Protein AF-A0A662VVH8-F1 (afdb_monomer_lite)

Radius of gyration: 17.34 Å; chains: 1; bounding box: 37×36×45 Å

Foldseek 3Di:
DPDCVVVVVVLVCCVVPPPPVVSVVVVVCCCVPVPVVVVVVLVVVVVPDPPVVSVVVVLCVLVVVVVCCCPVVVDDDDPVSVVVNVVSD

pLDDT: mean 85.57, std 12.24, range [41.84, 96.69]

Secondary structure (DSSP, 8-state):
---SHHHHHHHHHHHHHS--HHHHHHHHHIIIIIIIIHHHHHHHHHTTS-HHHHHHHHTTHHHHHHHHHHHHS-PPPPHHHHHHHHHH-

Structure (mmCIF, N/CA/C/O backbone):
data_AF-A0A662VVH8-F1
#
_entry.id   AF-A0A662VVH8-F1
#
loop_
_atom_site.group_PDB
_atom_site.id
_atom_site.type_symbol
_atom_site.label_atom_id
_atom_site.label_alt_id
_atom_site.label_comp_id
_atom_site.label_asym_id
_atom_site.label_entity_id
_atom_site.label_seq_id
_atom_site.pdbx_PDB_ins_code
_atom_site.Cartn_x
_atom_site.Cartn_y
_atom_site.Cartn_z
_atom_site.occupancy
_atom_site.B_iso_or_equiv
_atom_site.auth_seq_id
_atom_site.auth_comp_id
_atom_site.auth_asym_id
_atom_site.auth_atom_id
_atom_site.pdbx_PDB_model_num
ATOM 1 N N . MET A 1 1 ? -7.727 24.617 3.039 1.00 46.38 1 MET A N 1
ATOM 2 C CA . MET A 1 1 ? -7.011 23.347 3.277 1.00 46.38 1 MET A CA 1
ATOM 3 C C . MET A 1 1 ? -6.686 23.297 4.762 1.00 46.38 1 MET A C 1
ATOM 5 O O . MET A 1 1 ? -5.779 23.996 5.191 1.00 46.38 1 MET A O 1
ATOM 9 N N . TYR A 1 2 ? -7.507 22.627 5.575 1.00 41.84 2 TYR A N 1
ATOM 10 C CA . TYR A 1 2 ? -7.206 22.508 7.006 1.00 41.84 2 TYR A CA 1
ATOM 11 C C . TYR A 1 2 ? -5.893 21.733 7.154 1.00 41.84 2 TYR A C 1
ATOM 13 O O . TYR A 1 2 ? -5.741 20.688 6.518 1.00 41.84 2 TYR A O 1
ATOM 21 N N . PRO A 1 3 ? -4.924 22.239 7.926 1.00 49.78 3 PRO A N 1
ATOM 22 C CA . PRO A 1 3 ? -3.635 21.592 8.023 1.00 49.78 3 PRO A CA 1
ATOM 23 C C . PRO A 1 3 ? -3.825 20.301 8.826 1.00 49.78 3 PRO A C 1
ATOM 25 O O . PRO A 1 3 ? -4.320 20.337 9.947 1.00 49.78 3 PRO A O 1
ATOM 28 N N . ALA A 1 4 ? -3.402 19.157 8.285 1.00 57.88 4 ALA A N 1
ATOM 29 C CA . ALA A 1 4 ? -3.359 17.866 8.990 1.00 57.88 4 ALA A CA 1
ATOM 30 C C . ALA A 1 4 ? -2.386 17.857 10.202 1.00 57.88 4 ALA A C 1
ATOM 32 O O . ALA A 1 4 ? -2.206 16.846 10.882 1.00 57.88 4 ALA A O 1
ATOM 33 N N . PHE A 1 5 ? -1.768 19.003 10.496 1.00 60.25 5 PHE A N 1
ATOM 34 C CA . PHE A 1 5 ? -0.753 19.223 11.521 1.00 60.25 5 PHE A CA 1
ATOM 35 C C . PHE A 1 5 ? -1.160 18.877 12.967 1.00 60.25 5 PHE A C 1
ATOM 37 O O . PHE A 1 5 ? -0.334 18.278 13.658 1.00 60.25 5 PHE A O 1
ATOM 44 N N . PRO A 1 6 ? -2.378 19.174 13.475 1.00 58.53 6 PRO A N 1
ATOM 45 C CA . PRO A 1 6 ? -2.699 18.860 14.866 1.00 58.53 6 PRO A CA 1
ATOM 46 C C . PRO A 1 6 ? -2.940 17.355 15.090 1.00 58.53 6 PRO A C 1
ATOM 48 O O . PRO A 1 6 ? -2.707 16.859 16.193 1.00 58.53 6 PRO A O 1
ATOM 51 N N . PHE A 1 7 ? -3.333 16.606 14.052 1.00 61.22 7 PHE A N 1
ATOM 52 C CA . PHE A 1 7 ? -3.558 15.158 14.138 1.00 61.22 7 PHE A CA 1
ATOM 53 C C . PHE A 1 7 ? -2.246 14.361 14.143 1.00 61.22 7 PHE A C 1
ATOM 55 O O . PHE A 1 7 ? -2.116 13.414 14.918 1.00 61.22 7 PHE A O 1
ATOM 62 N N . SER A 1 8 ? -1.244 14.786 13.361 1.00 65.38 8 SER A N 1
ATOM 63 C CA . SER A 1 8 ? 0.079 14.141 13.326 1.00 65.38 8 SER A CA 1
ATOM 64 C C . SER A 1 8 ? 0.832 14.275 14.655 1.00 65.38 8 SER A C 1
ATOM 66 O O . SER A 1 8 ? 1.362 13.294 15.166 1.00 65.38 8 SER A O 1
ATOM 68 N N . ILE A 1 9 ? 0.807 15.456 15.287 1.00 70.25 9 ILE A N 1
ATOM 69 C CA . ILE A 1 9 ? 1.518 15.681 16.559 1.00 70.25 9 ILE A CA 1
ATOM 70 C C . ILE A 1 9 ? 0.888 14.870 17.699 1.00 70.25 9 ILE A C 1
ATOM 72 O O . ILE A 1 9 ? 1.606 14.304 18.522 1.00 70.25 9 ILE A O 1
ATOM 76 N N . SER A 1 10 ? -0.445 14.787 17.757 1.00 71.00 10 SER A N 1
ATOM 77 C CA . SER A 1 10 ? -1.140 13.992 18.779 1.00 71.00 10 SER A CA 1
ATOM 78 C C . SER A 1 10 ? -0.894 12.488 18.600 1.00 71.00 10 SER A C 1
ATOM 80 O O . SER A 1 10 ? -0.606 11.787 19.572 1.00 71.00 10 SER A O 1
ATOM 82 N N . ALA A 1 11 ? -0.910 11.995 17.356 1.00 68.38 11 ALA A N 1
ATOM 83 C CA . ALA A 1 11 ? -0.577 10.607 17.037 1.00 68.38 11 ALA A CA 1
ATOM 84 C C . ALA A 1 11 ? 0.900 10.278 17.319 1.00 68.38 11 ALA A C 1
ATOM 86 O O . ALA A 1 11 ? 1.190 9.260 17.941 1.00 68.38 11 ALA A O 1
ATOM 87 N N . ALA A 1 12 ? 1.829 11.166 16.951 1.00 72.88 12 ALA A N 1
ATOM 88 C CA . ALA A 1 12 ? 3.251 11.019 17.258 1.00 72.88 12 ALA A CA 1
ATOM 89 C C . ALA A 1 12 ? 3.495 10.996 18.769 1.00 72.88 12 ALA A C 1
ATOM 91 O O . ALA A 1 12 ? 4.255 10.164 19.256 1.00 72.88 12 ALA A O 1
ATOM 92 N N . LYS A 1 13 ? 2.796 11.845 19.534 1.00 73.56 13 LYS A N 1
ATOM 93 C CA . LYS A 1 13 ? 2.833 11.789 20.998 1.00 73.56 13 LYS A CA 1
ATOM 94 C C . LYS A 1 13 ? 2.272 10.472 21.533 1.00 73.56 13 LYS A C 1
ATOM 96 O O . LYS A 1 13 ? 2.862 9.913 22.446 1.00 73.56 13 LYS A O 1
ATOM 101 N N . LYS A 1 14 ? 1.184 9.939 20.971 1.00 71.62 14 LYS A N 1
ATOM 102 C CA . LYS A 1 14 ? 0.693 8.602 21.345 1.00 71.62 14 LYS A CA 1
ATOM 103 C C . LYS A 1 14 ? 1.728 7.510 21.067 1.00 71.62 14 LYS A C 1
ATOM 105 O O . LYS A 1 14 ? 1.906 6.653 21.908 1.00 71.62 14 LYS A O 1
ATOM 110 N N . ILE A 1 15 ? 2.443 7.556 19.949 1.00 71.62 15 ILE A N 1
ATOM 111 C CA . ILE A 1 15 ? 3.495 6.571 19.642 1.00 71.62 15 ILE A CA 1
ATOM 112 C C . ILE A 1 15 ? 4.697 6.713 20.586 1.00 71.62 15 ILE A C 1
ATOM 114 O O . ILE A 1 15 ? 5.230 5.721 21.069 1.00 71.62 15 ILE A O 1
ATOM 118 N N . LEU A 1 16 ? 5.139 7.950 20.832 1.00 73.62 16 LEU A N 1
ATOM 119 C CA . LEU A 1 16 ? 6.344 8.248 21.612 1.00 73.62 16 LEU A CA 1
ATOM 120 C C . LEU A 1 16 ? 6.134 8.109 23.125 1.00 73.62 16 LEU A C 1
ATOM 122 O O . LEU A 1 16 ? 7.072 7.766 23.837 1.00 73.62 16 LEU A O 1
ATOM 126 N N . PHE A 1 17 ? 4.930 8.405 23.621 1.00 73.62 17 PHE A N 1
ATOM 127 C CA . PHE A 1 17 ? 4.630 8.466 25.055 1.00 73.62 17 PHE A CA 1
ATOM 128 C C . PHE A 1 17 ? 3.639 7.394 25.529 1.00 73.62 17 PHE A C 1
ATOM 130 O O . PHE A 1 17 ? 3.531 7.176 26.733 1.00 73.62 17 PHE A O 1
ATOM 137 N N . TYR A 1 18 ? 2.922 6.717 24.629 1.00 62.97 18 TYR A N 1
ATOM 138 C CA . TYR A 1 18 ? 2.015 5.614 24.958 1.00 62.97 18 TYR A CA 1
ATOM 139 C C . TYR A 1 18 ? 2.595 4.303 24.406 1.00 62.97 18 TYR A C 1
ATOM 141 O O . TYR A 1 18 ? 2.891 4.197 23.219 1.00 62.97 18 TYR A O 1
ATOM 149 N N . GLN A 1 19 ? 2.751 3.281 25.254 1.00 72.56 19 GLN A N 1
ATOM 150 C CA . GLN A 1 19 ? 3.206 1.944 24.840 1.00 72.56 19 GLN A CA 1
ATOM 151 C C . GLN A 1 19 ? 2.071 1.150 24.171 1.00 72.56 19 GLN A C 1
ATOM 153 O O . GLN A 1 19 ? 1.717 0.053 24.601 1.00 72.56 19 GLN A O 1
ATOM 158 N N . ASP A 1 20 ? 1.459 1.717 23.133 1.00 80.62 20 ASP A N 1
ATOM 159 C CA . ASP A 1 20 ? 0.474 1.002 22.327 1.00 80.62 20 ASP A CA 1
ATOM 160 C C . ASP A 1 20 ? 1.196 0.206 21.236 1.00 80.62 20 ASP A C 1
ATOM 162 O O . ASP A 1 20 ? 1.527 0.712 20.158 1.00 80.62 20 ASP A O 1
ATOM 166 N N . LEU A 1 21 ? 1.463 -1.064 21.543 1.00 85.25 21 LEU A N 1
ATOM 167 C CA . LEU A 1 21 ? 2.127 -1.983 20.624 1.00 85.25 21 LEU A CA 1
ATOM 168 C C . LEU A 1 21 ? 1.346 -2.143 19.311 1.00 85.25 21 LEU A C 1
ATOM 170 O O . LEU A 1 21 ? 1.961 -2.267 18.255 1.00 85.25 21 LEU A O 1
ATOM 174 N N . GLY A 1 22 ? 0.012 -2.098 19.348 1.00 87.38 22 GLY A N 1
ATOM 175 C CA . GLY A 1 22 ? -0.822 -2.233 18.153 1.00 87.38 22 GLY A CA 1
ATOM 176 C C . GLY A 1 22 ? -0.624 -1.067 17.187 1.00 87.38 22 GLY A C 1
ATOM 177 O O . GLY A 1 22 ? -0.496 -1.270 15.976 1.00 87.38 22 GLY A O 1
ATOM 178 N N . LEU A 1 23 ? -0.518 0.150 17.719 1.00 85.50 23 LEU A N 1
ATOM 179 C CA . LEU A 1 23 ? -0.269 1.349 16.922 1.00 85.50 23 LEU A CA 1
ATOM 180 C C . LEU A 1 23 ? 1.149 1.332 16.322 1.00 85.50 23 LEU A C 1
ATOM 182 O O . LEU A 1 23 ? 1.314 1.593 15.129 1.00 85.50 23 LEU A O 1
ATOM 186 N N . ILE A 1 24 ? 2.158 0.938 17.107 1.00 86.88 24 ILE A N 1
ATOM 187 C CA . ILE A 1 24 ? 3.543 0.781 16.625 1.00 86.88 24 ILE A CA 1
ATOM 188 C C . ILE A 1 24 ? 3.612 -0.254 15.497 1.00 86.88 24 ILE A C 1
ATOM 190 O O . ILE A 1 24 ? 4.174 0.027 14.437 1.00 86.88 24 ILE A O 1
ATOM 194 N N . LEU A 1 25 ? 3.006 -1.429 15.691 1.00 90.00 25 LEU A N 1
ATOM 195 C CA . LEU A 1 25 ? 2.974 -2.485 14.678 1.00 90.00 25 LEU A CA 1
ATOM 196 C C . LEU A 1 25 ? 2.238 -2.040 13.412 1.00 90.00 25 LEU A C 1
ATOM 198 O O . LEU A 1 25 ? 2.691 -2.350 12.316 1.00 90.00 25 LEU A O 1
ATOM 202 N N . SER A 1 26 ? 1.156 -1.270 13.546 1.00 88.31 26 SER A N 1
ATOM 203 C CA . SER A 1 26 ? 0.421 -0.727 12.397 1.00 88.31 26 SER A CA 1
ATOM 204 C C . SER A 1 26 ? 1.283 0.233 11.574 1.00 88.31 26 SER A C 1
ATOM 206 O O . SER A 1 26 ? 1.328 0.128 10.349 1.00 88.31 26 SER A O 1
ATOM 208 N N . VAL A 1 27 ? 2.014 1.140 12.232 1.00 89.00 27 VAL A N 1
ATOM 209 C CA . VAL A 1 27 ? 2.922 2.084 11.556 1.00 89.00 27 VAL A CA 1
ATOM 210 C C . VAL A 1 27 ? 4.077 1.348 10.881 1.00 89.00 27 VAL A C 1
ATOM 212 O O . VAL A 1 27 ? 4.397 1.647 9.731 1.00 89.00 27 VAL A O 1
ATOM 215 N N . LEU A 1 28 ? 4.679 0.367 11.560 1.00 91.75 28 LEU A N 1
ATOM 216 C CA . LEU A 1 28 ? 5.737 -0.462 10.980 1.00 91.75 28 LEU A CA 1
ATOM 217 C C . LEU A 1 28 ? 5.229 -1.265 9.783 1.00 91.75 28 LEU A C 1
ATOM 219 O O . LEU A 1 28 ? 5.900 -1.313 8.755 1.00 91.75 28 LEU A O 1
ATOM 223 N N . PHE A 1 29 ? 4.034 -1.845 9.885 1.00 89.94 29 PHE A N 1
ATOM 224 C CA . PHE A 1 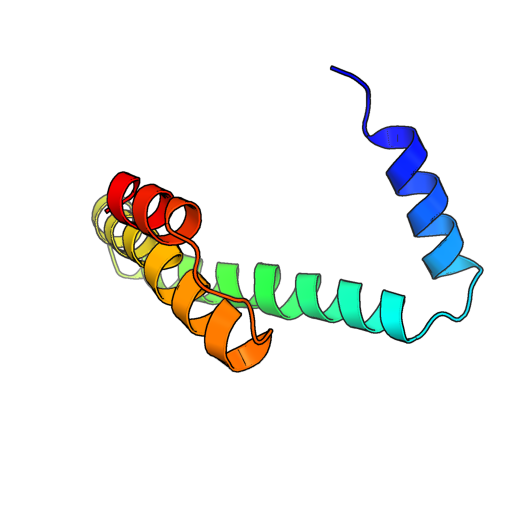29 ? 3.410 -2.576 8.790 1.00 89.94 29 PHE A CA 1
ATOM 225 C C . PHE A 1 29 ? 3.210 -1.677 7.564 1.00 89.94 29 PHE A C 1
ATOM 227 O O . PHE A 1 29 ? 3.646 -2.032 6.470 1.00 89.94 29 PHE A O 1
ATOM 234 N N . LEU A 1 30 ? 2.635 -0.485 7.746 1.00 91.69 30 LEU A N 1
ATOM 235 C CA . LEU A 1 30 ? 2.471 0.501 6.674 1.00 91.69 30 LEU A CA 1
ATOM 236 C C . LEU A 1 30 ? 3.820 0.921 6.071 1.00 91.69 30 LEU A C 1
ATOM 238 O O . LEU A 1 30 ? 3.987 0.887 4.853 1.00 91.69 30 LEU A O 1
ATOM 242 N N . GLY A 1 31 ? 4.799 1.270 6.906 1.00 93.88 31 GLY A N 1
ATOM 243 C CA . GLY A 1 31 ? 6.117 1.708 6.441 1.00 93.88 31 GLY A CA 1
ATOM 244 C C . GLY A 1 31 ? 6.874 0.628 5.661 1.00 93.88 31 GLY A C 1
ATOM 245 O O . GLY A 1 31 ? 7.468 0.917 4.623 1.00 93.88 31 GLY A O 1
ATOM 246 N N . ILE A 1 32 ? 6.832 -0.620 6.126 1.00 95.44 32 ILE A N 1
ATOM 247 C CA . ILE A 1 32 ? 7.566 -1.728 5.505 1.00 95.44 32 ILE A CA 1
ATOM 248 C C . ILE A 1 32 ? 6.817 -2.255 4.279 1.00 95.44 32 ILE A C 1
ATOM 250 O O . ILE A 1 32 ? 7.380 -2.292 3.188 1.00 95.44 32 ILE A O 1
ATOM 254 N N . PHE A 1 33 ? 5.556 -2.659 4.429 1.00 90.81 33 PHE A N 1
ATOM 255 C CA . PHE A 1 33 ? 4.830 -3.346 3.359 1.00 90.81 33 PHE A CA 1
ATOM 256 C C . PHE A 1 33 ? 4.249 -2.375 2.337 1.00 90.81 33 PHE A C 1
ATOM 258 O O . PHE A 1 33 ? 4.497 -2.530 1.143 1.00 90.81 33 PHE A O 1
ATOM 265 N N . SER A 1 34 ? 3.502 -1.365 2.791 1.00 89.31 34 SER A N 1
ATOM 266 C CA . SER A 1 34 ? 2.825 -0.442 1.871 1.00 89.31 34 SER A CA 1
ATOM 267 C C . SER A 1 34 ? 3.807 0.481 1.157 1.00 89.31 34 SER A C 1
ATOM 269 O O . SER A 1 34 ? 3.579 0.820 -0.001 1.00 89.31 34 SER A O 1
ATOM 271 N N . THR A 1 35 ? 4.879 0.892 1.837 1.00 93.06 35 THR A N 1
ATOM 272 C CA . THR A 1 35 ? 5.847 1.843 1.283 1.00 93.06 35 THR A CA 1
ATOM 273 C C . THR A 1 35 ? 7.099 1.133 0.786 1.00 93.06 35 THR A C 1
ATOM 275 O O . THR A 1 35 ? 7.309 1.068 -0.420 1.00 93.06 35 THR A O 1
ATOM 278 N N . TYR A 1 36 ? 7.940 0.594 1.675 1.00 96.69 36 TYR A N 1
ATOM 279 C CA . TYR A 1 36 ? 9.262 0.098 1.278 1.00 96.69 36 TYR A CA 1
ATOM 280 C C . TYR A 1 36 ? 9.190 -1.032 0.241 1.00 96.69 36 TYR A C 1
ATOM 282 O O . TYR A 1 36 ? 9.796 -0.912 -0.822 1.00 96.69 36 TYR A O 1
ATOM 290 N N . LEU A 1 37 ? 8.414 -2.090 0.498 1.00 95.62 37 LEU A N 1
ATOM 291 C CA . LEU A 1 37 ? 8.275 -3.210 -0.441 1.00 95.62 37 LEU A CA 1
ATOM 292 C C . LEU A 1 37 ? 7.540 -2.810 -1.725 1.00 95.62 37 LEU A C 1
ATOM 294 O O . LEU A 1 37 ? 7.955 -3.217 -2.811 1.00 95.62 37 LEU A O 1
ATOM 298 N N . GLY A 1 38 ? 6.494 -1.984 -1.616 1.00 92.44 38 GLY A N 1
ATOM 299 C CA . GLY A 1 38 ? 5.775 -1.453 -2.776 1.00 92.44 38 GLY A CA 1
ATOM 300 C C . GLY A 1 38 ? 6.698 -0.678 -3.721 1.00 92.44 38 GLY A C 1
ATOM 301 O O . GLY A 1 38 ? 6.756 -0.973 -4.915 1.00 92.44 38 GLY A O 1
ATOM 302 N N . TYR A 1 39 ? 7.487 0.256 -3.182 1.00 93.62 39 TYR A N 1
ATOM 303 C CA . TYR A 1 39 ? 8.453 1.020 -3.972 1.00 93.62 39 TYR A CA 1
ATOM 304 C C . TYR A 1 39 ? 9.614 0.169 -4.475 1.00 93.62 39 TYR A C 1
ATOM 306 O O . TYR A 1 39 ? 10.062 0.384 -5.597 1.00 93.62 39 TYR A O 1
ATOM 314 N N . LEU A 1 40 ? 10.088 -0.805 -3.696 1.00 95.94 40 LEU A N 1
ATOM 315 C CA . LEU A 1 40 ? 11.135 -1.719 -4.145 1.00 95.94 40 LEU A CA 1
ATOM 316 C C . LEU A 1 40 ? 10.697 -2.481 -5.405 1.00 95.94 40 LEU A C 1
ATOM 318 O O . LEU A 1 40 ? 11.434 -2.507 -6.388 1.00 95.94 40 LEU A O 1
ATOM 322 N N . GLY A 1 41 ? 9.484 -3.045 -5.399 1.00 92.88 41 GLY A N 1
ATOM 323 C CA . GLY A 1 41 ? 8.915 -3.715 -6.570 1.00 92.88 41 GLY A CA 1
ATOM 324 C C . GLY A 1 41 ? 8.692 -2.760 -7.744 1.00 92.88 41 GLY A C 1
ATOM 325 O O . GLY A 1 41 ? 9.024 -3.092 -8.881 1.00 92.88 41 GLY A O 1
ATOM 326 N N . TRP A 1 42 ? 8.193 -1.553 -7.466 1.00 93.50 42 TRP A N 1
ATOM 327 C CA .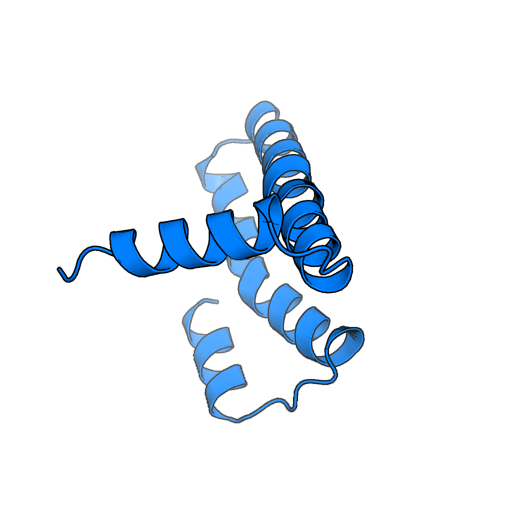 TRP A 1 42 ? 7.981 -0.525 -8.485 1.00 93.50 42 TRP A CA 1
ATOM 328 C C . TRP A 1 42 ? 9.283 -0.108 -9.178 1.00 93.50 42 TRP A C 1
ATOM 330 O O . TRP A 1 42 ? 9.353 -0.119 -10.405 1.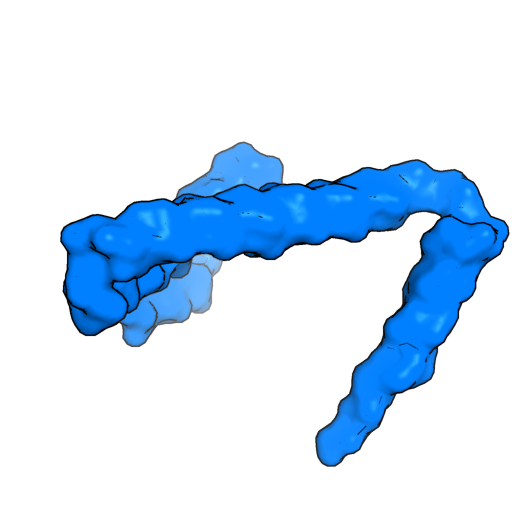00 93.50 42 TRP A O 1
ATOM 340 N N . TYR A 1 43 ? 10.334 0.200 -8.415 1.00 94.06 43 TYR A N 1
ATOM 341 C CA . TYR A 1 43 ? 11.631 0.578 -8.977 1.00 94.06 43 TYR A CA 1
ATOM 342 C C . TYR A 1 43 ? 12.295 -0.578 -9.714 1.00 94.06 43 TYR A C 1
ATOM 344 O O . TYR A 1 43 ? 12.789 -0.379 -10.819 1.00 94.06 43 TYR A O 1
ATOM 352 N N . TYR A 1 44 ? 12.226 -1.794 -9.166 1.00 94.06 44 TYR A N 1
ATOM 353 C CA . TYR A 1 44 ? 12.706 -2.988 -9.859 1.00 94.06 44 TYR A CA 1
ATOM 354 C C . TYR A 1 44 ? 12.062 -3.145 -11.246 1.00 94.06 44 TYR A C 1
ATOM 356 O O . TYR A 1 44 ? 12.735 -3.522 -12.208 1.00 94.06 44 TYR A O 1
ATOM 364 N N . PHE A 1 45 ? 10.765 -2.851 -11.362 1.00 92.94 45 PHE A N 1
ATOM 365 C CA . PHE A 1 45 ? 10.049 -2.942 -12.630 1.00 92.94 45 PHE A CA 1
ATOM 366 C C . PHE A 1 45 ? 10.392 -1.783 -13.578 1.00 92.94 45 PHE A C 1
ATOM 368 O O . PHE A 1 45 ? 10.647 -2.016 -14.758 1.00 92.94 45 PHE A O 1
ATOM 375 N N . LEU A 1 46 ? 10.478 -0.552 -13.065 1.00 95.06 46 LEU A N 1
ATOM 376 C CA . LEU A 1 46 ? 10.869 0.627 -13.850 1.00 95.06 46 LEU A CA 1
ATOM 377 C C . LEU A 1 46 ? 12.300 0.559 -14.400 1.00 95.06 46 LEU A C 1
ATOM 379 O O . LEU A 1 46 ? 12.592 1.179 -15.416 1.00 95.06 46 LEU A O 1
ATOM 383 N N . GLU A 1 47 ? 13.196 -0.188 -13.757 1.00 95.19 47 GLU A N 1
ATOM 384 C CA . GLU A 1 47 ? 14.536 -0.454 -14.297 1.00 95.19 47 GLU A CA 1
ATOM 385 C C . GLU A 1 47 ? 14.515 -1.325 -15.565 1.00 95.19 47 GLU A C 1
ATOM 387 O O . GLU A 1 47 ? 15.506 -1.366 -16.294 1.00 95.19 47 GLU A O 1
ATOM 392 N N . ARG A 1 48 ? 13.425 -2.063 -15.808 1.00 94.00 48 ARG A N 1
ATOM 393 C CA . ARG A 1 48 ? 13.328 -3.101 -16.851 1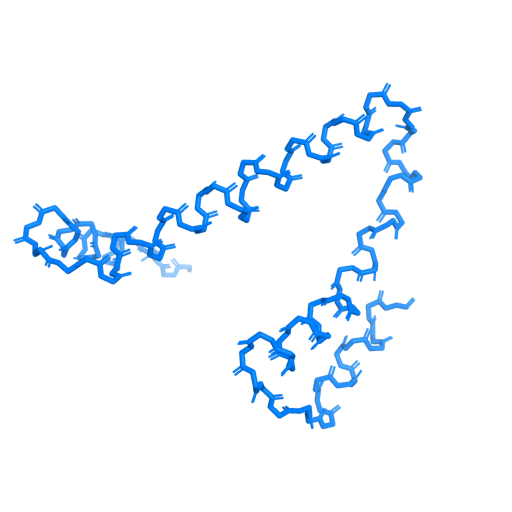.00 94.00 48 ARG A CA 1
ATOM 394 C C . ARG A 1 48 ? 12.341 -2.757 -17.956 1.00 94.00 48 ARG A C 1
ATOM 396 O O . ARG A 1 48 ? 12.482 -3.268 -19.060 1.00 94.00 48 ARG A O 1
ATOM 403 N N . GLU A 1 49 ? 11.367 -1.904 -17.669 1.00 94.25 49 GLU A N 1
ATOM 404 C CA . GLU A 1 49 ? 10.299 -1.531 -18.588 1.00 94.25 49 GLU A CA 1
ATOM 405 C C . GLU A 1 49 ? 10.080 -0.020 -18.610 1.00 94.25 49 GLU A C 1
ATOM 407 O O . GLU A 1 49 ? 10.380 0.705 -17.662 1.00 94.25 49 GLU A O 1
ATOM 412 N N . GLU A 1 50 ? 9.491 0.467 -19.699 1.00 93.69 50 GLU A N 1
ATOM 413 C CA . GLU A 1 50 ? 9.094 1.868 -19.801 1.00 93.69 50 GLU A CA 1
ATOM 414 C C . GLU A 1 50 ? 8.018 2.206 -18.763 1.00 93.69 50 GLU A C 1
ATOM 416 O O . GLU A 1 50 ? 7.059 1.453 -18.566 1.00 93.69 50 GLU A O 1
ATOM 421 N N . ALA A 1 51 ? 8.115 3.395 -18.165 1.00 91.56 51 ALA A N 1
ATOM 422 C CA . ALA A 1 51 ? 7.157 3.862 -17.163 1.00 91.56 51 ALA A CA 1
ATOM 423 C C . ALA A 1 51 ? 5.698 3.810 -17.652 1.00 91.56 51 ALA A C 1
ATOM 425 O O . ALA A 1 51 ? 4.803 3.487 -16.874 1.00 91.56 51 ALA A O 1
ATOM 426 N N . SER A 1 52 ? 5.460 4.060 -18.944 1.00 92.12 52 SER A N 1
ATOM 427 C CA . SER A 1 52 ? 4.129 3.969 -19.556 1.00 92.12 52 SER A CA 1
ATOM 428 C C . SER A 1 52 ? 3.578 2.544 -19.604 1.00 92.12 52 SER A C 1
ATOM 430 O O . SER A 1 52 ? 2.371 2.360 -19.514 1.00 92.12 52 SER A O 1
ATOM 432 N N . LYS A 1 53 ? 4.434 1.525 -19.747 1.00 90.75 53 LYS A N 1
ATOM 433 C CA . LYS A 1 53 ? 4.009 0.117 -19.707 1.00 90.75 53 LYS A CA 1
ATOM 434 C C . LYS A 1 53 ? 3.813 -0.340 -18.265 1.00 90.75 53 LYS A C 1
ATOM 436 O O . LYS A 1 53 ? 2.843 -1.027 -17.963 1.00 90.75 53 LYS A O 1
ATOM 441 N N . ALA A 1 54 ? 4.696 0.096 -17.368 1.00 90.31 54 ALA A N 1
ATOM 442 C CA . ALA A 1 54 ? 4.598 -0.158 -15.935 1.00 90.31 54 ALA A CA 1
ATOM 443 C C . ALA A 1 54 ? 3.320 0.416 -15.314 1.00 90.31 54 ALA A C 1
ATOM 445 O O . ALA A 1 54 ? 2.680 -0.243 -14.496 1.00 90.31 54 ALA A O 1
ATOM 446 N N . SER A 1 55 ? 2.914 1.620 -15.718 1.00 90.75 55 SER A N 1
ATOM 447 C CA . SER A 1 55 ? 1.734 2.287 -15.162 1.00 90.75 55 SER A CA 1
ATOM 448 C C . SER A 1 55 ? 0.427 1.552 -15.461 1.00 90.75 55 SER A C 1
ATOM 450 O O . SER A 1 55 ? -0.490 1.618 -14.645 1.00 90.75 55 SER A O 1
ATOM 452 N N . VAL A 1 56 ? 0.347 0.785 -16.554 1.00 90.94 56 VAL A N 1
ATOM 453 C CA . VAL A 1 56 ? -0.826 -0.052 -16.860 1.00 90.94 56 VAL A CA 1
ATOM 454 C C . VAL A 1 56 ? -1.062 -1.091 -15.758 1.00 90.94 56 VAL A C 1
ATOM 456 O O . VAL A 1 56 ? -2.206 -1.351 -15.399 1.00 90.94 56 VAL A O 1
ATOM 459 N N . PHE A 1 57 ? -0.005 -1.627 -15.136 1.00 88.75 57 PHE A N 1
ATOM 460 C CA . PHE A 1 57 ? -0.143 -2.567 -14.016 1.00 88.75 57 PHE A CA 1
ATOM 461 C C . PHE A 1 57 ? -0.724 -1.916 -12.754 1.00 88.75 57 PHE A C 1
ATOM 463 O O . PHE A 1 57 ? -1.318 -2.612 -11.930 1.00 88.75 57 PHE A O 1
ATOM 470 N N . LEU A 1 58 ? -0.624 -0.591 -12.602 1.00 91.62 58 LEU A N 1
ATOM 471 C CA . LEU A 1 58 ? -1.253 0.117 -11.482 1.00 91.62 58 LEU A CA 1
ATOM 472 C C . LEU A 1 58 ? -2.785 0.089 -11.576 1.00 91.62 58 LEU A C 1
ATOM 474 O O . LEU A 1 58 ? -3.453 0.136 -10.546 1.00 91.62 58 LEU A O 1
ATOM 478 N N . LEU A 1 59 ? -3.351 -0.073 -12.778 1.00 91.44 59 LEU A N 1
ATOM 479 C CA . LEU A 1 59 ? -4.796 -0.249 -12.970 1.00 91.44 59 LEU A CA 1
ATOM 480 C C . LEU A 1 59 ? -5.311 -1.565 -12.370 1.00 91.44 59 LEU A C 1
ATOM 482 O O . LEU A 1 59 ? -6.500 -1.694 -12.099 1.00 91.44 59 LEU A O 1
ATOM 486 N N . ALA A 1 60 ? -4.426 -2.532 -12.103 1.00 91.19 60 ALA A N 1
ATOM 487 C CA . ALA A 1 60 ? -4.787 -3.761 -11.404 1.00 91.19 60 ALA A CA 1
ATOM 488 C C . ALA A 1 60 ? -4.879 -3.582 -9.876 1.00 91.19 60 ALA A C 1
ATOM 490 O O . ALA A 1 60 ? -5.447 -4.446 -9.204 1.00 91.19 60 ALA A O 1
ATOM 491 N N . ILE A 1 61 ? -4.360 -2.480 -9.311 1.00 91.94 61 ILE A N 1
ATOM 492 C CA . ILE A 1 61 ? -4.372 -2.235 -7.858 1.00 91.94 61 ILE A CA 1
ATOM 493 C C . ILE A 1 61 ? -5.792 -2.314 -7.279 1.00 91.94 61 ILE A C 1
ATOM 495 O O . ILE A 1 61 ? -5.965 -3.087 -6.343 1.00 91.94 61 ILE A O 1
ATOM 499 N N . PRO A 1 62 ? -6.824 -1.629 -7.813 1.00 91.25 62 PRO A N 1
ATOM 500 C CA . PRO A 1 62 ? -8.186 -1.719 -7.282 1.00 91.25 62 PRO A CA 1
ATOM 501 C C . PRO A 1 62 ? -8.716 -3.154 -7.221 1.00 91.25 62 PRO A C 1
ATOM 503 O O . PRO A 1 62 ? -9.310 -3.548 -6.221 1.00 91.25 62 PRO A O 1
ATOM 506 N N . PHE A 1 63 ? -8.463 -3.956 -8.260 1.00 91.75 63 PHE A N 1
ATOM 507 C CA . PHE A 1 63 ? -8.887 -5.354 -8.301 1.00 91.75 63 PHE A CA 1
ATOM 508 C C . PHE A 1 63 ? -8.206 -6.179 -7.202 1.00 91.75 63 PHE A C 1
ATOM 510 O O . PHE A 1 63 ? -8.877 -6.857 -6.420 1.00 91.75 63 PHE A O 1
ATOM 517 N N . VAL A 1 64 ? -6.880 -6.069 -7.091 1.00 92.38 64 VAL A N 1
ATOM 518 C CA . VAL A 1 64 ? -6.102 -6.763 -6.054 1.00 92.38 64 VAL A CA 1
ATOM 519 C C . VAL A 1 64 ? -6.490 -6.276 -4.654 1.00 92.38 64 VAL A C 1
ATOM 521 O O . VAL A 1 64 ? -6.618 -7.091 -3.743 1.00 92.38 64 VAL A O 1
ATOM 524 N N . SER A 1 65 ? -6.735 -4.977 -4.475 1.00 91.88 65 SER A N 1
ATOM 525 C CA . SER A 1 65 ? -7.153 -4.380 -3.204 1.00 91.88 65 SER A CA 1
ATOM 526 C C . SER A 1 65 ? -8.526 -4.869 -2.7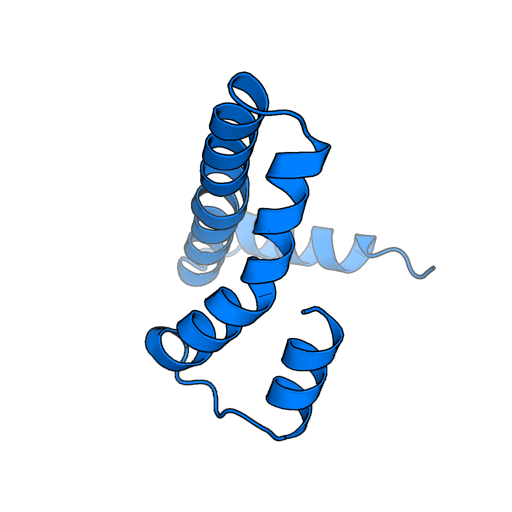52 1.00 91.88 65 SER A C 1
ATOM 528 O O . SER A 1 65 ? -8.675 -5.177 -1.574 1.00 91.88 65 SER A O 1
ATOM 530 N N . ILE A 1 66 ? -9.507 -5.001 -3.653 1.00 93.31 66 ILE A N 1
ATOM 531 C CA . ILE A 1 66 ? -10.826 -5.562 -3.308 1.00 93.31 66 ILE A CA 1
ATOM 532 C C . ILE A 1 66 ? -10.679 -7.016 -2.849 1.00 93.31 66 ILE A C 1
ATOM 534 O O . ILE A 1 66 ? -11.223 -7.392 -1.811 1.00 93.31 66 ILE A O 1
ATOM 538 N N . ILE A 1 67 ? -9.905 -7.826 -3.580 1.00 93.69 67 ILE A N 1
ATOM 539 C CA . ILE A 1 67 ? -9.622 -9.215 -3.193 1.00 93.69 67 ILE A CA 1
ATOM 540 C C . ILE A 1 67 ? -8.958 -9.248 -1.810 1.00 93.69 67 ILE A C 1
ATOM 542 O O . ILE A 1 67 ? -9.420 -9.955 -0.915 1.00 93.69 67 ILE A O 1
ATOM 546 N N . ALA A 1 68 ? -7.910 -8.451 -1.604 1.00 92.50 68 ALA A N 1
ATOM 547 C CA . ALA A 1 68 ? -7.205 -8.375 -0.331 1.00 92.50 68 ALA A CA 1
ATOM 548 C C . ALA A 1 68 ? -8.121 -7.920 0.818 1.00 92.50 68 ALA A C 1
ATOM 550 O O . ALA A 1 68 ? -8.078 -8.522 1.888 1.00 92.50 68 ALA A O 1
ATOM 551 N N . GLY A 1 69 ? -8.985 -6.924 0.609 1.00 93.00 69 GLY A N 1
ATOM 552 C CA . GLY A 1 69 ? -9.948 -6.456 1.612 1.00 93.00 69 GLY A CA 1
ATOM 553 C C . GLY A 1 69 ? -10.933 -7.548 2.033 1.00 93.00 69 GLY A C 1
ATOM 554 O O . GLY A 1 69 ? -11.174 -7.761 3.221 1.00 93.00 69 GLY A O 1
ATOM 555 N N . VAL A 1 70 ? -11.426 -8.339 1.082 1.00 94.69 70 VAL A N 1
ATOM 556 C CA . VAL A 1 70 ? -12.339 -9.454 1.378 1.00 94.69 70 VAL A CA 1
ATOM 557 C C . VAL A 1 70 ? -11.629 -10.584 2.123 1.00 94.69 70 VAL A C 1
ATOM 559 O O . VAL A 1 70 ? -12.149 -11.081 3.120 1.00 94.69 70 VAL A O 1
ATOM 562 N N . PHE A 1 71 ? -10.441 -10.999 1.679 1.00 95.88 71 PHE A N 1
ATOM 563 C CA . PHE A 1 71 ? -9.752 -12.151 2.276 1.00 95.88 71 PHE A CA 1
ATOM 564 C C . PHE A 1 71 ? -9.021 -11.819 3.583 1.00 95.88 71 PHE A C 1
ATOM 566 O O . PHE A 1 71 ? -9.071 -12.612 4.524 1.00 95.88 71 PHE A O 1
ATOM 573 N N . LEU A 1 72 ? -8.340 -10.672 3.655 1.00 91.31 72 LEU A N 1
ATOM 574 C CA . LEU A 1 72 ? -7.518 -10.284 4.808 1.00 91.31 72 LEU A CA 1
ATOM 575 C C . LEU A 1 72 ? -8.323 -9.525 5.862 1.00 91.31 72 LEU A C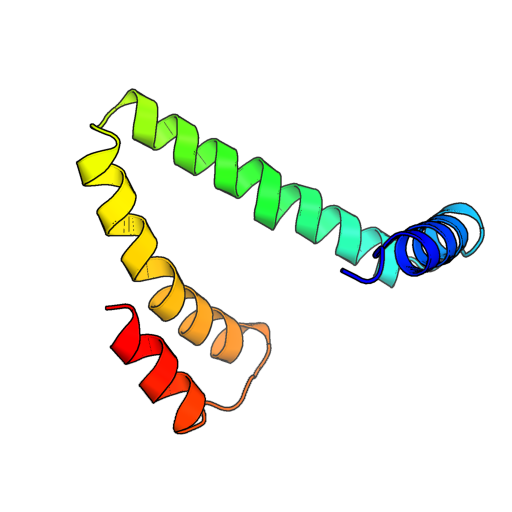 1
ATOM 577 O O . LEU A 1 72 ? -8.155 -9.776 7.054 1.00 91.31 72 LEU A O 1
ATOM 581 N N . LEU A 1 73 ? -9.192 -8.606 5.430 1.00 91.31 73 LEU A N 1
ATOM 582 C CA . LEU A 1 73 ? -9.943 -7.719 6.325 1.00 91.31 73 LEU A CA 1
ATOM 583 C C . LEU A 1 73 ? -11.394 -8.173 6.534 1.00 91.31 73 LEU A C 1
ATOM 585 O O . LEU A 1 73 ? -12.076 -7.637 7.405 1.00 91.31 73 LEU A O 1
ATOM 589 N N . LYS A 1 74 ? -11.855 -9.190 5.788 1.00 94.44 74 LYS A N 1
ATOM 590 C CA . LYS A 1 74 ? -13.245 -9.680 5.806 1.00 94.44 74 LYS A CA 1
ATOM 591 C C . LYS A 1 74 ? -14.259 -8.577 5.496 1.00 94.44 74 LYS A C 1
ATOM 593 O O . LYS A 1 74 ? -15.369 -8.578 6.029 1.00 94.44 74 LYS A O 1
ATOM 598 N N . GLU A 1 75 ? -13.876 -7.634 4.639 1.00 92.12 75 GLU A N 1
ATOM 599 C CA . GLU A 1 75 ? -14.758 -6.557 4.201 1.00 92.12 75 GLU A CA 1
ATOM 600 C C . GLU A 1 75 ? -15.900 -7.097 3.333 1.00 92.12 75 GLU A C 1
ATOM 602 O O . GLU A 1 75 ? -15.717 -7.971 2.482 1.00 92.12 75 GLU A O 1
ATOM 607 N N . SER A 1 76 ? -17.102 -6.558 3.531 1.00 93.12 76 SER A N 1
ATOM 608 C CA . SER A 1 76 ? -18.254 -6.862 2.685 1.00 93.12 76 SER A CA 1
ATOM 609 C C . SER A 1 76 ? -18.167 -6.091 1.371 1.00 93.12 76 SER A C 1
ATOM 611 O O . SER A 1 76 ? -18.112 -4.859 1.382 1.00 93.12 76 SER A O 1
ATOM 613 N N . ILE A 1 77 ? -18.237 -6.791 0.237 1.00 92.25 77 ILE A N 1
ATOM 614 C CA . ILE A 1 77 ? -18.324 -6.136 -1.071 1.00 92.25 77 ILE A CA 1
ATOM 615 C C . ILE A 1 77 ? -19.699 -5.482 -1.212 1.00 92.25 77 ILE A C 1
ATOM 617 O O . ILE A 1 77 ? -20.730 -6.154 -1.176 1.00 92.25 77 ILE A O 1
ATOM 621 N N . THR A 1 78 ? -19.711 -4.166 -1.409 1.00 93.31 78 THR A N 1
ATOM 622 C CA . THR A 1 78 ? -20.935 -3.406 -1.687 1.00 93.31 78 THR A CA 1
ATOM 623 C C . THR A 1 78 ? -21.035 -3.061 -3.171 1.00 93.31 78 THR A C 1
ATOM 625 O O . THR A 1 78 ? -20.041 -3.085 -3.897 1.00 93.31 78 THR A O 1
ATOM 628 N N . ALA A 1 79 ? -22.227 -2.664 -3.625 1.00 92.06 79 ALA A N 1
ATOM 629 C CA . ALA A 1 79 ? -22.410 -2.164 -4.988 1.00 92.06 79 ALA A CA 1
ATOM 630 C C . ALA A 1 79 ? -21.485 -0.970 -5.298 1.00 92.06 79 ALA A C 1
ATOM 632 O O . ALA A 1 79 ? -20.950 -0.879 -6.398 1.00 92.06 79 ALA A O 1
ATOM 633 N N . LEU A 1 80 ? -21.229 -0.096 -4.315 1.00 92.38 80 LEU A N 1
ATOM 634 C CA . LEU A 1 80 ? -20.295 1.023 -4.466 1.00 92.38 80 LEU A CA 1
ATOM 635 C C . LEU A 1 80 ? -18.845 0.550 -4.624 1.00 92.38 80 LEU A C 1
ATOM 637 O O . LEU A 1 80 ? -18.121 1.107 -5.443 1.00 92.38 80 LEU A O 1
ATOM 641 N N . THR A 1 81 ? -18.435 -0.496 -3.899 1.00 90.00 81 THR A N 1
ATOM 642 C CA . THR A 1 81 ? -17.102 -1.110 -4.038 1.00 90.00 81 THR A CA 1
ATOM 643 C C . THR A 1 81 ? -16.882 -1.623 -5.462 1.00 90.00 81 THR A C 1
ATOM 645 O O . THR A 1 81 ? -15.834 -1.378 -6.055 1.00 90.00 81 THR A O 1
ATOM 648 N N . ILE A 1 82 ? -17.891 -2.287 -6.034 1.00 89.38 82 ILE A N 1
ATOM 649 C CA . ILE A 1 82 ? -17.829 -2.821 -7.401 1.00 89.38 82 ILE A CA 1
ATOM 650 C C . ILE A 1 82 ? -17.808 -1.684 -8.424 1.00 89.38 82 ILE A C 1
ATOM 652 O O . ILE A 1 82 ? -16.958 -1.681 -9.309 1.00 89.38 82 ILE A O 1
ATOM 656 N N . LEU A 1 83 ? -18.703 -0.699 -8.294 1.00 92.12 83 LEU A N 1
ATOM 657 C CA . LEU A 1 83 ? -18.764 0.444 -9.210 1.00 92.12 83 LEU A CA 1
ATOM 658 C C . LEU A 1 83 ? -17.465 1.258 -9.199 1.00 92.12 83 LEU A C 1
ATOM 660 O O . LEU A 1 83 ? -16.972 1.626 -10.260 1.00 92.12 83 LEU A O 1
ATOM 664 N N . GLY A 1 84 ? -16.888 1.494 -8.018 1.00 88.50 84 GLY A N 1
ATOM 665 C CA . GLY A 1 84 ? -15.595 2.162 -7.884 1.00 88.50 84 GLY A CA 1
ATOM 666 C C . GLY A 1 84 ? -14.458 1.366 -8.526 1.00 88.50 84 GLY A C 1
ATOM 667 O O . GLY A 1 84 ? -13.643 1.946 -9.235 1.00 88.50 84 GLY A O 1
ATOM 668 N N . GLY A 1 85 ? -14.434 0.041 -8.340 1.00 87.50 85 GLY A N 1
ATOM 669 C CA . GLY A 1 85 ? -13.450 -0.834 -8.983 1.00 87.50 85 GLY A CA 1
ATOM 670 C C . GLY A 1 85 ? -13.555 -0.831 -10.511 1.00 87.50 85 GLY A C 1
ATOM 671 O O . GLY A 1 85 ? -12.541 -0.691 -11.187 1.00 87.50 85 GLY A O 1
ATOM 672 N N . MET A 1 86 ? -14.773 -0.919 -11.055 1.00 87.56 86 MET A N 1
ATOM 673 C CA . MET A 1 86 ? -15.015 -0.882 -12.505 1.00 87.56 86 MET A CA 1
ATOM 674 C C . MET A 1 86 ? -14.724 0.479 -13.137 1.00 87.56 86 MET A C 1
ATOM 676 O O . MET A 1 86 ? -14.431 0.530 -14.316 1.00 87.56 86 MET A O 1
ATOM 680 N N . ALA A 1 87 ? -14.826 1.582 -12.395 1.00 88.00 87 ALA A N 1
ATOM 681 C CA . ALA A 1 87 ? -14.563 2.911 -12.947 1.00 88.00 87 ALA A CA 1
ATOM 682 C C . ALA A 1 87 ? -13.068 3.184 -13.197 1.00 88.00 87 ALA A C 1
ATOM 684 O O . ALA A 1 87 ? -12.736 4.097 -13.950 1.00 88.00 87 ALA A O 1
ATOM 685 N N . VAL A 1 88 ? -12.176 2.447 -12.525 1.00 83.19 88 VAL A N 1
ATOM 686 C CA . VAL A 1 88 ? -10.718 2.611 -12.653 1.00 83.19 88 VAL A CA 1
ATOM 687 C C . VAL A 1 88 ? -10.128 1.709 -13.741 1.00 83.19 88 VAL A C 1
ATOM 689 O O . VAL A 1 88 ? -9.082 2.044 -14.293 1.00 83.19 88 VAL A O 1
ATOM 692 N N . ILE A 1 89 ? -10.780 0.578 -14.024 1.00 79.69 89 ILE A N 1
ATOM 693 C CA . ILE A 1 89 ? -10.380 -0.403 -15.045 1.00 79.69 89 ILE A CA 1
ATOM 694 C C . ILE A 1 89 ? -10.978 -0.003 -16.393 1.00 79.69 89 ILE A C 1
ATOM 696 O O . ILE A 1 89 ? -10.217 -0.005 -17.384 1.00 79.69 89 ILE A O 1
#

Sequence (89 aa):
MYPAFPFSISAAKKILFYQDLGLILSVLFLGIFSTYLGYLGWYYFLEREEASKASVFLLAIPFVSIIAGVFLLKESITALTILGGMAVI